Protein AF-A0A258C2N5-F1 (afdb_monomer_lite)

Sequence (85 aa):
NPRITLKGIPEAAWDYVVNGKAALDWVMERQAVRTDKASGIVNDANDWACETMGNPKYPLELFQRVVTVSLETQKIVASLPALDI

Radius of gyration: 16.39 Å; chains: 1; bounding box: 49×23×43 Å

Secondary structure (DSSP, 8-state):
--S-------GGGTT-EETTEEHHHHHHHHSSEEE-TTT--EEEHHHIIIIISS-TTHHHHHHHHHHHHHHHHHHHHHTSPPPP-

Foldseek 3Di:
DVPDDDDDLDPQQQVCDDPRGRPLVVLVVQQAWDADPPPRDIDHNQCCCCPVVVHSCVSVVVSVVSSVVSVVVVVVVVPDDDDDD

pLDDT: mean 96.61, std 2.8, range [76.0, 98.5]

Structure (mmCIF, N/CA/C/O backbone):
data_AF-A0A258C2N5-F1
#
_entry.id   AF-A0A258C2N5-F1
#
loop_
_atom_site.group_PDB
_atom_site.id
_atom_site.type_symbol
_atom_site.label_atom_id
_atom_site.label_alt_id
_atom_site.label_comp_id
_atom_site.label_asym_id
_atom_site.label_entity_id
_atom_site.label_seq_id
_atom_site.pdbx_PDB_ins_code
_atom_site.Cartn_x
_atom_site.Cartn_y
_atom_site.Cartn_z
_atom_site.occupancy
_atom_site.B_iso_or_equiv
_atom_site.auth_seq_id
_atom_site.auth_comp_id
_atom_site.auth_asym_id
_atom_site.auth_atom_id
_atom_site.pdbx_PDB_model_num
ATOM 1 N N . ASN A 1 1 ? 9.952 -9.079 -2.813 1.00 89.38 1 ASN A N 1
ATOM 2 C CA . ASN A 1 1 ? 11.194 -9.396 -3.568 1.00 89.38 1 ASN A CA 1
ATOM 3 C C . ASN A 1 1 ? 12.024 -10.383 -2.724 1.00 89.38 1 ASN A C 1
ATOM 5 O O . ASN A 1 1 ? 11.640 -10.589 -1.579 1.00 89.38 1 ASN A O 1
ATOM 9 N N . PRO A 1 2 ? 13.114 -11.009 -3.211 1.00 95.38 2 PRO A N 1
ATOM 10 C CA . PRO A 1 2 ? 13.828 -12.034 -2.432 1.00 95.38 2 PRO A CA 1
ATOM 11 C C . PRO A 1 2 ? 14.694 -11.493 -1.276 1.00 95.38 2 PRO A C 1
ATOM 13 O O . PRO A 1 2 ? 15.268 -12.283 -0.538 1.00 95.38 2 PRO A O 1
ATOM 16 N N . ARG A 1 3 ? 14.823 -10.167 -1.110 1.00 96.81 3 ARG A N 1
ATOM 17 C CA . ARG A 1 3 ? 15.683 -9.537 -0.087 1.00 96.81 3 ARG A CA 1
ATOM 18 C C . ARG A 1 3 ? 14.907 -8.950 1.093 1.00 96.81 3 ARG A C 1
ATOM 20 O O . ARG A 1 3 ? 15.465 -8.811 2.173 1.00 96.81 3 ARG A O 1
ATOM 27 N N . ILE A 1 4 ? 13.649 -8.566 0.884 1.00 96.12 4 ILE A N 1
ATOM 28 C CA . ILE A 1 4 ? 12.834 -7.837 1.861 1.00 96.12 4 ILE A CA 1
ATOM 29 C C . ILE A 1 4 ? 11.514 -8.579 2.052 1.00 96.12 4 ILE A C 1
ATOM 31 O O . ILE A 1 4 ? 10.800 -8.850 1.086 1.00 96.12 4 ILE A O 1
ATOM 35 N N . THR A 1 5 ? 11.187 -8.875 3.309 1.00 96.38 5 THR A N 1
ATOM 36 C CA . THR A 1 5 ? 9.913 -9.472 3.729 1.00 96.38 5 THR A CA 1
ATOM 37 C C . THR A 1 5 ? 9.338 -8.654 4.877 1.00 96.38 5 THR A C 1
ATOM 39 O O . THR A 1 5 ? 10.027 -8.420 5.867 1.00 96.38 5 THR A O 1
ATOM 42 N N . LEU A 1 6 ? 8.078 -8.241 4.755 1.00 94.88 6 LEU A N 1
ATOM 43 C CA . LEU A 1 6 ? 7.340 -7.572 5.824 1.00 94.88 6 LEU A CA 1
ATOM 44 C C . LEU A 1 6 ? 6.571 -8.628 6.613 1.00 94.88 6 LEU A C 1
ATOM 46 O O . LEU A 1 6 ? 5.987 -9.538 6.029 1.00 94.88 6 LEU A O 1
ATOM 50 N N . LYS A 1 7 ? 6.596 -8.516 7.939 1.00 96.69 7 LYS A N 1
ATOM 51 C CA . LYS A 1 7 ? 5.929 -9.434 8.869 1.00 96.69 7 LYS A CA 1
ATOM 52 C C . LYS A 1 7 ? 5.199 -8.632 9.940 1.00 96.69 7 LYS A C 1
ATOM 54 O O . LYS A 1 7 ? 5.550 -7.481 10.181 1.00 96.69 7 LYS A O 1
ATOM 59 N N . GLY A 1 8 ? 4.217 -9.258 10.588 1.00 96.69 8 GLY A N 1
ATOM 60 C CA . GLY A 1 8 ? 3.469 -8.636 11.685 1.00 96.69 8 GLY A CA 1
ATOM 61 C C . GLY A 1 8 ? 2.489 -7.553 11.233 1.00 96.69 8 GLY A C 1
ATOM 62 O O . GLY A 1 8 ? 2.223 -6.628 11.991 1.00 96.69 8 GLY A O 1
ATOM 63 N N . ILE A 1 9 ? 1.975 -7.644 10.003 1.00 96.88 9 ILE A N 1
ATOM 64 C CA . ILE A 1 9 ? 0.884 -6.778 9.538 1.00 96.88 9 ILE A CA 1
ATOM 65 C C . ILE A 1 9 ? -0.387 -7.205 10.290 1.00 96.88 9 ILE A C 1
ATOM 67 O O . ILE A 1 9 ? -0.749 -8.378 10.185 1.00 96.88 9 ILE A O 1
ATOM 71 N N . PRO A 1 10 ? -1.054 -6.310 11.044 1.00 97.56 10 PRO A N 1
ATOM 72 C CA . PRO A 1 10 ? -2.285 -6.657 11.748 1.00 97.56 10 PRO A CA 1
ATOM 73 C C . PRO A 1 10 ? -3.393 -7.071 10.774 1.00 97.56 10 PRO A C 1
ATOM 75 O O . PRO A 1 10 ? -3.581 -6.414 9.751 1.00 97.56 10 PRO A O 1
ATOM 78 N N . GLU A 1 11 ? -4.158 -8.113 11.110 1.00 96.75 11 GLU A N 1
ATOM 79 C CA . GLU A 1 11 ? -5.241 -8.623 10.251 1.00 96.75 11 GLU A CA 1
ATOM 80 C C . GLU A 1 11 ? -6.291 -7.547 9.945 1.00 96.75 11 GLU A C 1
ATOM 82 O O . GLU A 1 11 ? -6.673 -7.381 8.793 1.00 96.75 11 GLU A O 1
ATOM 87 N N . ALA A 1 12 ? -6.628 -6.711 10.932 1.00 96.50 12 ALA A N 1
ATOM 88 C CA . ALA A 1 12 ? -7.575 -5.604 10.778 1.00 96.50 12 ALA A CA 1
ATOM 89 C C . ALA A 1 12 ? -7.180 -4.568 9.704 1.00 96.50 12 ALA A C 1
ATOM 91 O O . ALA A 1 12 ? -8.022 -3.808 9.229 1.00 96.50 12 ALA A O 1
ATOM 92 N N . ALA A 1 13 ? -5.904 -4.507 9.298 1.00 97.38 13 ALA A N 1
ATOM 93 C CA . ALA A 1 13 ? -5.491 -3.630 8.203 1.00 97.38 13 ALA A CA 1
ATOM 94 C C . ALA A 1 13 ? -6.070 -4.085 6.850 1.00 97.38 13 ALA A C 1
ATOM 96 O O . ALA A 1 13 ? -6.234 -3.264 5.952 1.00 97.38 13 ALA A O 1
ATOM 97 N N . TRP A 1 14 ? -6.398 -5.371 6.698 1.00 97.88 14 TRP A N 1
ATOM 98 C CA . TRP A 1 14 ? -6.987 -5.921 5.476 1.00 97.88 14 TRP A CA 1
ATOM 99 C C . TRP A 1 14 ? -8.486 -5.626 5.345 1.00 97.88 14 TRP A C 1
ATOM 101 O O . TRP A 1 14 ? -9.004 -5.635 4.230 1.00 97.88 14 TRP A O 1
ATOM 111 N N . ASP A 1 15 ? -9.161 -5.283 6.444 1.00 97.62 15 ASP A N 1
ATOM 112 C CA . ASP A 1 15 ? -10.605 -5.018 6.466 1.00 97.62 15 ASP A CA 1
ATOM 113 C C . ASP A 1 15 ? -10.975 -3.673 5.829 1.00 97.62 15 ASP A C 1
ATOM 115 O O . ASP A 1 15 ? -12.139 -3.416 5.513 1.00 97.62 15 ASP A O 1
ATOM 119 N N . TYR A 1 16 ? -10.002 -2.776 5.635 1.00 97.94 16 TYR A N 1
ATOM 120 C CA . TYR A 1 16 ? -10.243 -1.531 4.914 1.00 97.94 16 TYR A CA 1
ATOM 121 C C . TYR A 1 16 ? -10.341 -1.786 3.405 1.00 97.94 16 TYR A C 1
ATOM 123 O O . TYR A 1 16 ? -9.341 -1.851 2.683 1.00 97.94 16 TYR A O 1
ATOM 131 N N . VAL A 1 17 ? -11.581 -1.934 2.937 1.00 97.75 17 VAL A N 1
ATOM 132 C CA . VAL A 1 17 ? -11.927 -2.255 1.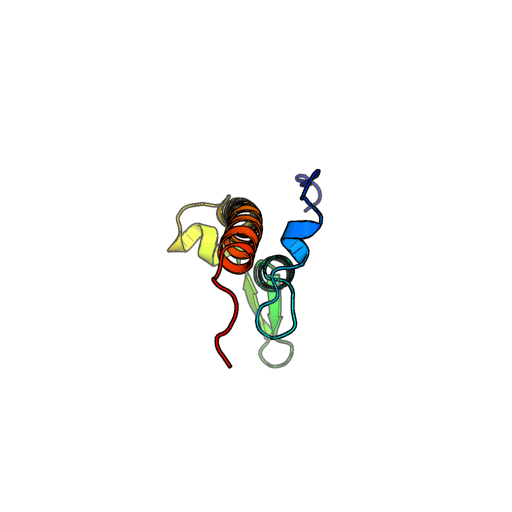551 1.00 97.75 17 VAL A CA 1
ATOM 133 C C . VAL A 1 17 ? -12.316 -0.999 0.775 1.00 97.75 17 VAL A C 1
ATOM 135 O O . VAL A 1 17 ? -13.200 -0.245 1.171 1.00 97.75 17 VAL A O 1
ATOM 138 N N . VAL A 1 18 ? -11.697 -0.819 -0.391 1.00 96.25 18 VAL A N 1
ATOM 139 C CA . VAL A 1 18 ? -12.009 0.240 -1.353 1.00 96.25 18 VAL A CA 1
ATOM 140 C C . VAL A 1 18 ? -12.308 -0.406 -2.699 1.00 96.25 18 VAL A C 1
ATOM 142 O O . VAL A 1 18 ? -11.486 -1.142 -3.246 1.00 96.25 18 VAL A O 1
ATOM 145 N N . ASN A 1 19 ? -13.493 -0.130 -3.248 1.00 96.06 19 ASN A N 1
ATOM 146 C CA . ASN A 1 19 ? -13.942 -0.674 -4.533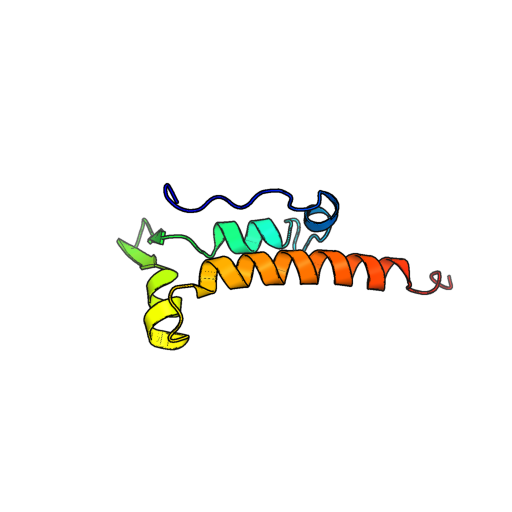 1.00 96.06 19 ASN A CA 1
ATOM 147 C C . ASN A 1 19 ? -13.875 -2.219 -4.605 1.00 96.06 19 ASN A C 1
ATOM 149 O O . ASN A 1 19 ? -13.379 -2.789 -5.573 1.00 96.06 19 ASN A O 1
ATOM 153 N N . GLY A 1 20 ? -14.322 -2.897 -3.539 1.00 95.88 20 GLY A N 1
ATOM 154 C CA . GLY A 1 20 ? -14.401 -4.363 -3.477 1.00 95.88 20 GLY A CA 1
ATOM 155 C C . GLY A 1 20 ? -13.077 -5.093 -3.222 1.00 95.88 20 GLY A C 1
ATOM 156 O O . GLY A 1 20 ? -13.063 -6.321 -3.246 1.00 95.88 20 GLY A O 1
ATOM 157 N N . LYS A 1 21 ? 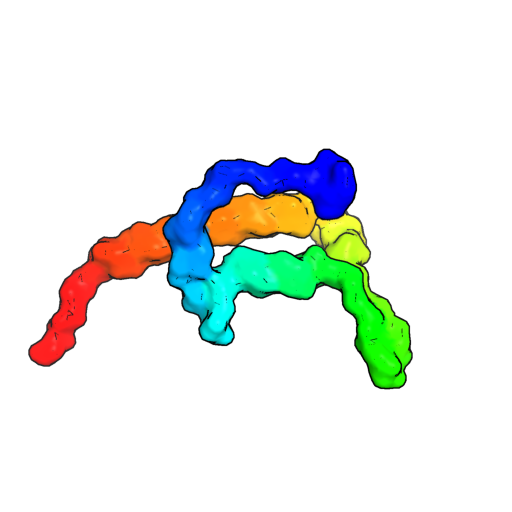-11.975 -4.374 -2.965 1.00 97.44 21 LYS A N 1
ATOM 158 C CA . LYS A 1 21 ? -10.661 -4.953 -2.641 1.00 97.44 21 LYS A CA 1
ATOM 159 C C . LYS A 1 21 ? -10.013 -4.254 -1.443 1.00 97.44 21 LYS A C 1
ATOM 161 O O . LYS A 1 21 ? -10.214 -3.054 -1.265 1.00 97.44 21 LYS A O 1
ATOM 166 N N . ALA A 1 22 ? -9.211 -4.965 -0.649 1.00 98.06 22 ALA A N 1
ATOM 167 C CA . ALA A 1 22 ? -8.452 -4.349 0.440 1.00 98.06 22 ALA A CA 1
ATOM 168 C C . ALA A 1 22 ? -7.509 -3.253 -0.094 1.00 98.06 22 ALA A C 1
ATOM 170 O O . ALA A 1 22 ? -6.911 -3.388 -1.166 1.00 98.06 22 ALA A O 1
ATOM 171 N N . ALA A 1 23 ? -7.324 -2.166 0.655 1.00 98.06 23 ALA A N 1
ATOM 172 C CA . ALA A 1 23 ? -6.407 -1.094 0.260 1.00 98.06 23 ALA A CA 1
ATOM 173 C C . ALA A 1 23 ? -4.962 -1.603 0.078 1.00 98.06 23 ALA A C 1
ATOM 175 O O . ALA A 1 23 ? -4.269 -1.199 -0.857 1.00 98.06 23 ALA A O 1
ATOM 176 N N . LEU A 1 24 ? -4.523 -2.545 0.920 1.00 98.00 24 LEU A N 1
ATOM 177 C CA . LEU A 1 24 ? -3.206 -3.185 0.818 1.00 98.00 24 LEU A CA 1
ATOM 178 C C . LEU A 1 24 ? -3.060 -3.959 -0.500 1.00 98.00 24 LEU A C 1
ATOM 180 O O . LEU A 1 24 ? -2.027 -3.868 -1.165 1.00 98.00 24 LEU A O 1
ATOM 184 N N . ASP A 1 25 ? -4.110 -4.667 -0.915 1.00 97.81 25 ASP A N 1
ATOM 185 C CA . ASP A 1 25 ? -4.135 -5.407 -2.174 1.00 97.81 25 ASP A CA 1
ATOM 186 C C . ASP A 1 25 ? -4.048 -4.500 -3.403 1.00 97.81 25 ASP A C 1
ATOM 188 O O . ASP A 1 25 ? -3.498 -4.907 -4.430 1.00 97.81 25 ASP A O 1
ATOM 192 N N . TRP A 1 26 ? -4.592 -3.283 -3.334 1.00 97.88 26 TRP A N 1
ATOM 193 C CA . TRP A 1 26 ? -4.419 -2.293 -4.398 1.00 97.88 26 TRP A CA 1
ATOM 194 C C . TRP A 1 26 ? -2.958 -1.880 -4.542 1.00 97.88 26 TRP A C 1
ATOM 196 O O . TRP A 1 26 ? -2.449 -1.811 -5.662 1.00 97.88 26 TRP A O 1
ATOM 206 N N . VAL A 1 27 ? -2.264 -1.649 -3.423 1.00 97.25 27 VAL A N 1
ATOM 207 C CA . VAL A 1 27 ? -0.839 -1.295 -3.443 1.00 97.25 27 VAL A CA 1
ATOM 208 C C . VAL A 1 27 ? -0.014 -2.444 -4.009 1.00 97.25 27 VAL A C 1
ATOM 210 O O . VAL A 1 27 ? 0.776 -2.210 -4.917 1.00 97.25 27 VAL A O 1
ATOM 213 N N . MET A 1 28 ? -0.227 -3.681 -3.544 1.00 95.44 28 MET A N 1
ATOM 214 C CA . MET A 1 28 ? 0.501 -4.850 -4.063 1.00 95.44 28 MET A CA 1
ATOM 215 C C . MET A 1 28 ? 0.283 -5.052 -5.561 1.00 95.44 28 MET A C 1
ATOM 217 O O . MET A 1 28 ? 1.197 -5.444 -6.282 1.00 95.44 28 MET A O 1
ATOM 221 N N . GLU A 1 29 ? -0.928 -4.778 -6.040 1.00 95.31 29 GLU A N 1
ATOM 222 C CA . GLU A 1 29 ? -1.256 -4.919 -7.448 1.00 95.31 29 GLU A CA 1
ATOM 223 C C . GLU A 1 29 ? -0.574 -3.854 -8.320 1.00 95.31 29 GLU A C 1
ATOM 225 O O . GLU A 1 29 ? -0.069 -4.169 -9.400 1.00 95.31 29 GLU A O 1
ATOM 230 N N . ARG A 1 30 ? -0.590 -2.595 -7.865 1.00 95.44 30 ARG A N 1
ATOM 231 C CA . ARG A 1 30 ? -0.105 -1.439 -8.632 1.00 95.44 30 ARG A CA 1
ATOM 232 C C . ARG A 1 30 ? 1.403 -1.230 -8.518 1.00 95.44 30 ARG A C 1
ATOM 234 O O . ARG A 1 30 ? 2.000 -0.731 -9.461 1.00 95.44 30 ARG A O 1
ATOM 241 N N . GLN A 1 31 ? 2.018 -1.600 -7.397 1.00 96.38 31 GLN A N 1
ATOM 242 C CA . GLN A 1 31 ? 3.465 -1.503 -7.173 1.00 96.38 31 GLN A CA 1
ATOM 243 C C . GLN A 1 31 ? 4.187 -2.748 -7.710 1.00 96.38 31 GLN A C 1
ATOM 245 O O . GLN A 1 31 ? 4.850 -3.478 -6.973 1.00 96.38 31 GLN A O 1
ATOM 250 N N . ALA A 1 32 ? 4.018 -3.013 -9.005 1.00 96.00 32 ALA A N 1
ATOM 251 C CA . ALA A 1 32 ? 4.585 -4.164 -9.695 1.00 96.00 32 ALA A CA 1
ATOM 252 C C . ALA A 1 32 ? 5.022 -3.786 -11.113 1.00 96.00 32 ALA A C 1
ATOM 254 O O . ALA A 1 32 ? 4.497 -2.840 -11.694 1.00 96.00 32 ALA A O 1
ATOM 255 N N . VAL A 1 33 ? 5.939 -4.570 -11.682 1.00 96.94 33 VAL A N 1
ATOM 256 C CA . VAL A 1 33 ? 6.295 -4.472 -13.102 1.00 96.94 33 VAL A CA 1
ATOM 257 C C . VAL A 1 33 ? 5.281 -5.267 -13.914 1.00 96.94 33 VAL A C 1
ATOM 259 O O . VAL A 1 33 ? 5.058 -6.451 -13.645 1.00 96.94 33 VAL A O 1
ATOM 262 N N . ARG A 1 34 ? 4.646 -4.626 -14.894 1.00 95.75 34 ARG A N 1
ATOM 263 C CA . ARG A 1 34 ? 3.652 -5.253 -15.773 1.00 95.75 34 ARG A CA 1
ATOM 264 C C . ARG A 1 34 ? 3.904 -4.867 -17.214 1.00 95.75 34 ARG A C 1
ATOM 266 O O . ARG A 1 34 ? 4.164 -3.711 -17.506 1.00 95.75 34 ARG A O 1
ATOM 273 N N . THR A 1 35 ? 3.746 -5.819 -18.119 1.00 97.19 35 THR A N 1
ATOM 274 C CA . THR A 1 35 ? 3.791 -5.557 -19.558 1.00 97.19 35 THR A CA 1
ATOM 275 C C . THR A 1 35 ? 2.392 -5.731 -20.119 1.00 97.19 35 THR A C 1
ATOM 277 O O . THR A 1 35 ? 1.787 -6.794 -19.953 1.00 97.19 35 THR A O 1
ATOM 280 N N . ASP A 1 36 ? 1.865 -4.691 -20.760 1.00 96.25 36 ASP A N 1
ATOM 281 C CA . ASP A 1 36 ? 0.614 -4.812 -21.497 1.00 96.25 36 ASP A CA 1
ATOM 282 C C . ASP A 1 36 ? 0.813 -5.738 -22.705 1.00 96.25 36 ASP A C 1
ATOM 284 O O . ASP A 1 36 ? 1.745 -5.571 -23.489 1.00 96.25 36 ASP A O 1
ATOM 288 N N . LYS A 1 37 ? -0.058 -6.740 -22.856 1.00 95.88 37 LYS A N 1
ATOM 289 C CA . LYS A 1 37 ? 0.122 -7.787 -23.874 1.00 95.88 37 LYS A CA 1
ATOM 290 C C . LYS A 1 37 ? -0.132 -7.290 -25.292 1.00 95.88 37 LYS A C 1
ATOM 292 O O . LYS A 1 37 ? 0.452 -7.834 -26.222 1.00 95.88 37 LYS A O 1
ATOM 297 N N . ALA A 1 38 ? -1.031 -6.323 -25.460 1.00 96.94 38 ALA A N 1
ATOM 298 C CA . ALA A 1 38 ? -1.423 -5.845 -26.780 1.00 96.94 38 ALA A CA 1
ATOM 299 C C . ALA A 1 38 ? -0.397 -4.855 -27.345 1.00 96.94 38 ALA A C 1
ATOM 301 O O . ALA A 1 38 ? -0.014 -4.960 -28.506 1.00 96.94 38 ALA A O 1
ATOM 302 N N . SER A 1 39 ? 0.054 -3.910 -26.519 1.00 97.38 39 SER A N 1
ATOM 303 C CA . SER A 1 39 ? 0.994 -2.856 -26.913 1.00 97.38 39 SER A CA 1
ATOM 304 C C . SER A 1 39 ? 2.462 -3.201 -26.658 1.00 97.38 39 SER A C 1
ATOM 306 O O . SER A 1 39 ? 3.340 -2.588 -27.258 1.00 97.38 39 SER A O 1
ATOM 308 N N . GLY A 1 40 ? 2.751 -4.144 -25.756 1.00 97.25 40 GLY A N 1
ATOM 309 C CA . GLY A 1 40 ? 4.112 -4.430 -25.297 1.00 97.25 40 GLY A CA 1
ATOM 310 C C . GLY A 1 40 ? 4.691 -3.362 -24.362 1.00 97.25 40 GLY A C 1
ATOM 311 O O . GLY A 1 40 ? 5.854 -3.469 -23.974 1.00 97.25 40 GLY A O 1
ATOM 312 N N . ILE A 1 41 ? 3.911 -2.342 -23.984 1.00 97.50 41 ILE A N 1
ATOM 313 C CA . ILE A 1 41 ? 4.374 -1.266 -23.104 1.00 97.50 41 ILE A CA 1
ATOM 314 C C . ILE A 1 41 ? 4.606 -1.826 -21.698 1.00 97.50 41 ILE A C 1
ATOM 316 O O . ILE A 1 41 ? 3.719 -2.436 -21.093 1.00 97.50 41 ILE A O 1
ATOM 320 N N . VAL A 1 42 ? 5.814 -1.603 -21.179 1.00 97.81 42 VAL A N 1
ATOM 321 C CA . VAL A 1 42 ? 6.193 -1.949 -19.808 1.00 97.81 42 VAL A CA 1
ATOM 322 C C . VAL A 1 42 ? 5.806 -0.801 -18.883 1.00 97.81 42 VAL A C 1
ATOM 324 O O . VAL A 1 42 ? 6.182 0.345 -19.102 1.00 97.81 42 VAL A O 1
ATOM 327 N N . ASN A 1 43 ? 5.051 -1.127 -17.844 1.00 96.56 43 ASN A N 1
ATOM 328 C CA . ASN A 1 43 ? 4.751 -0.272 -16.712 1.00 96.56 43 ASN A CA 1
ATOM 329 C C . ASN A 1 43 ? 5.561 -0.781 -15.517 1.00 96.56 43 ASN A C 1
ATOM 331 O O . ASN A 1 43 ? 5.208 -1.801 -14.917 1.00 96.56 43 ASN A O 1
ATOM 335 N N . ASP A 1 44 ? 6.667 -0.101 -15.219 1.00 97.69 44 ASP A N 1
ATOM 336 C CA . ASP A 1 44 ? 7.504 -0.366 -14.054 1.00 97.69 44 ASP A CA 1
ATOM 337 C C . ASP A 1 44 ? 7.268 0.709 -12.982 1.00 97.69 44 ASP A C 1
ATOM 339 O O . ASP A 1 44 ? 7.634 1.875 -13.128 1.00 97.69 44 ASP A O 1
ATOM 343 N N . ALA A 1 45 ? 6.662 0.314 -11.861 1.00 96.31 45 ALA A N 1
ATOM 344 C CA . ALA A 1 45 ? 6.426 1.220 -10.738 1.00 96.31 45 ALA A CA 1
ATOM 345 C C . ALA A 1 45 ? 7.726 1.759 -10.094 1.00 96.31 45 ALA A C 1
ATOM 347 O O . ALA A 1 45 ? 7.688 2.785 -9.408 1.00 96.31 45 ALA A O 1
ATOM 348 N N . ASN A 1 46 ? 8.870 1.093 -10.295 1.00 97.44 46 ASN A N 1
ATOM 349 C CA . ASN A 1 46 ? 10.163 1.549 -9.787 1.00 97.44 46 ASN A CA 1
ATOM 350 C C . ASN A 1 46 ? 10.673 2.783 -10.543 1.00 97.44 46 ASN A C 1
ATOM 352 O O . ASN A 1 46 ? 11.345 3.610 -9.925 1.00 97.44 46 ASN A O 1
ATOM 356 N N . ASP A 1 47 ? 10.320 2.946 -11.822 1.00 97.62 47 ASP A N 1
ATOM 357 C CA . ASP A 1 47 ? 10.699 4.126 -12.608 1.00 97.62 47 ASP A CA 1
ATOM 358 C C . ASP A 1 47 ? 10.101 5.376 -11.966 1.00 97.62 47 ASP A C 1
ATOM 360 O O . ASP A 1 47 ? 10.804 6.330 -11.652 1.00 97.62 47 ASP A O 1
ATOM 364 N N . TRP A 1 48 ? 8.815 5.327 -11.609 1.00 96.81 48 TRP A N 1
ATOM 365 C CA . TRP A 1 48 ? 8.156 6.435 -10.920 1.00 96.81 48 TRP A CA 1
ATOM 366 C C . TRP A 1 48 ? 8.772 6.724 -9.540 1.00 96.81 48 TRP A C 1
ATOM 368 O O . TRP A 1 48 ? 8.972 7.884 -9.164 1.00 96.81 48 TRP A O 1
ATOM 378 N N . ALA A 1 49 ? 9.120 5.673 -8.790 1.00 97.38 49 ALA A N 1
ATOM 379 C CA . ALA A 1 49 ? 9.787 5.806 -7.498 1.00 97.38 49 ALA A CA 1
ATOM 380 C C . ALA A 1 49 ? 11.156 6.504 -7.614 1.00 97.38 49 ALA A C 1
ATOM 382 O O . ALA A 1 49 ? 11.503 7.332 -6.771 1.00 97.38 49 ALA A O 1
ATOM 383 N N . CYS A 1 50 ? 11.927 6.200 -8.657 1.00 97.81 50 CYS A N 1
ATOM 384 C CA . CYS A 1 50 ? 13.252 6.772 -8.873 1.00 97.81 50 CYS A CA 1
ATOM 385 C C . CYS A 1 50 ? 13.197 8.160 -9.524 1.00 97.81 50 CYS A C 1
ATOM 387 O O . CYS A 1 50 ? 13.851 9.082 -9.045 1.00 97.81 50 CYS A O 1
ATOM 389 N N . GLU A 1 51 ? 12.413 8.321 -10.587 1.00 97.75 51 GLU A N 1
ATOM 390 C CA . GLU A 1 51 ? 12.429 9.504 -11.453 1.00 97.75 51 GLU A CA 1
ATOM 391 C C . GLU A 1 51 ? 11.523 10.624 -10.949 1.00 97.75 51 GLU A C 1
ATOM 393 O O . GLU A 1 51 ? 11.876 11.796 -11.045 1.00 97.75 51 GLU A O 1
ATOM 398 N N . THR A 1 52 ? 10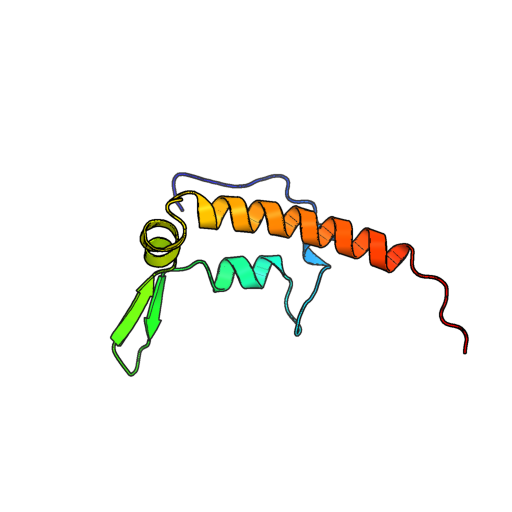.353 10.277 -10.403 1.00 96.75 52 THR A N 1
ATOM 399 C CA . THR A 1 52 ? 9.378 11.272 -9.930 1.00 96.75 52 THR A CA 1
ATOM 400 C C . THR A 1 52 ? 9.503 11.507 -8.431 1.00 96.75 52 THR A C 1
ATOM 402 O O . THR A 1 52 ? 9.545 12.651 -7.986 1.00 96.75 52 THR A O 1
ATOM 405 N N . MET A 1 53 ? 9.581 10.438 -7.635 1.00 96.50 53 MET A N 1
ATOM 406 C CA . MET A 1 53 ? 9.667 10.574 -6.175 1.00 96.50 53 MET A CA 1
ATOM 407 C C . MET A 1 53 ? 11.083 10.787 -5.650 1.00 96.50 53 MET A C 1
ATOM 409 O O . MET A 1 53 ? 11.231 11.173 -4.489 1.00 96.50 53 MET A O 1
ATOM 413 N N . GLY A 1 54 ? 12.117 10.480 -6.441 1.00 97.75 54 GLY A N 1
ATOM 414 C CA . GLY A 1 54 ? 13.505 10.499 -5.972 1.00 97.75 54 GLY A CA 1
ATOM 415 C C . GLY A 1 54 ? 13.760 9.558 -4.786 1.00 97.75 54 GLY A C 1
ATOM 416 O O . GLY A 1 54 ? 14.672 9.792 -3.995 1.00 97.75 54 GLY A O 1
ATOM 417 N N . ASN A 1 55 ? 12.939 8.515 -4.614 1.00 97.75 55 ASN A N 1
ATOM 418 C CA . ASN A 1 55 ? 12.975 7.610 -3.469 1.00 97.75 55 ASN A CA 1
ATOM 419 C C . ASN A 1 55 ? 12.770 6.150 -3.909 1.00 97.75 55 ASN A C 1
ATOM 421 O O . ASN A 1 55 ? 11.634 5.678 -3.984 1.00 97.75 55 ASN A O 1
ATOM 425 N N . PRO A 1 56 ? 13.853 5.373 -4.080 1.00 96.81 56 PRO A N 1
ATOM 426 C CA . PRO A 1 56 ? 13.766 3.954 -4.432 1.00 96.81 56 PRO A CA 1
ATOM 427 C C . PRO A 1 56 ? 13.048 3.085 -3.386 1.00 96.81 56 PRO A C 1
ATOM 429 O O . PRO A 1 56 ? 12.611 1.977 -3.688 1.00 96.81 56 PRO A O 1
ATOM 432 N N . LYS A 1 57 ? 12.926 3.556 -2.137 1.00 97.62 57 LYS A N 1
ATOM 433 C CA . LYS A 1 57 ? 12.195 2.857 -1.066 1.00 97.62 57 LYS A CA 1
ATOM 434 C C . LYS A 1 57 ? 10.696 3.147 -1.103 1.00 97.62 57 LYS A C 1
ATOM 436 O O . LYS A 1 57 ? 9.955 2.549 -0.323 1.00 97.62 57 LYS A O 1
ATOM 441 N N . TYR A 1 58 ? 10.244 4.029 -1.994 1.00 97.62 58 TYR A N 1
ATOM 442 C CA . TYR A 1 58 ? 8.863 4.488 -2.041 1.00 97.62 58 TYR A CA 1
ATOM 443 C C . TYR A 1 58 ? 7.833 3.348 -2.074 1.00 97.62 58 TYR A C 1
ATOM 445 O O . TYR A 1 58 ? 6.921 3.401 -1.254 1.00 97.62 58 TYR A O 1
ATOM 453 N N . PRO A 1 59 ? 7.960 2.289 -2.901 1.00 96.75 59 PRO A N 1
ATOM 454 C CA . PRO A 1 59 ? 6.953 1.224 -2.928 1.00 96.75 59 PRO A CA 1
ATOM 455 C C . PRO A 1 59 ? 6.784 0.525 -1.571 1.00 96.75 59 PRO A C 1
ATOM 457 O O . PRO A 1 59 ? 5.671 0.208 -1.149 1.00 96.75 59 PRO A O 1
ATOM 460 N N . LEU A 1 60 ? 7.896 0.327 -0.855 1.00 97.06 60 LEU A N 1
ATOM 461 C CA . LEU A 1 60 ? 7.910 -0.269 0.478 1.00 97.06 60 LEU A CA 1
ATOM 462 C C . LEU A 1 60 ? 7.270 0.663 1.514 1.00 97.06 60 LEU A C 1
ATOM 464 O O . LEU A 1 60 ? 6.413 0.238 2.288 1.00 97.06 60 LEU A O 1
ATOM 468 N N . GLU A 1 61 ? 7.684 1.929 1.532 1.00 97.75 61 GLU A N 1
ATOM 469 C CA . GLU A 1 61 ? 7.166 2.927 2.472 1.00 97.75 61 GLU A CA 1
ATOM 470 C C . GLU A 1 61 ? 5.684 3.221 2.224 1.00 97.75 61 GLU A C 1
ATOM 472 O O . GLU A 1 61 ? 4.925 3.378 3.177 1.00 97.75 61 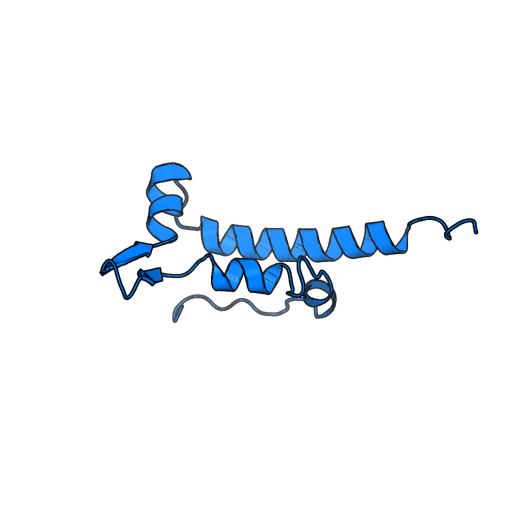GLU A O 1
ATOM 477 N N . LEU A 1 62 ? 5.251 3.248 0.960 1.00 97.94 62 LEU A N 1
ATOM 478 C CA . LEU A 1 62 ? 3.850 3.389 0.585 1.00 97.94 62 LEU A CA 1
ATOM 479 C C . LEU A 1 62 ? 3.023 2.258 1.193 1.00 97.94 62 LEU A C 1
ATOM 481 O O . LEU A 1 62 ? 2.020 2.531 1.846 1.00 97.94 62 LEU A O 1
ATOM 485 N N . PHE A 1 63 ? 3.457 1.007 1.035 1.00 97.94 63 PHE A N 1
ATOM 486 C CA . PHE A 1 63 ? 2.744 -0.130 1.609 1.00 97.94 63 PHE A CA 1
ATOM 487 C C . PHE A 1 63 ? 2.635 -0.017 3.138 1.00 97.94 63 PHE A C 1
ATOM 489 O O . PHE A 1 63 ? 1.545 -0.159 3.685 1.00 97.94 63 PHE A O 1
ATOM 496 N N . GLN A 1 64 ? 3.727 0.329 3.831 1.00 98.19 64 GLN A N 1
ATOM 497 C CA . GLN A 1 64 ? 3.717 0.546 5.287 1.00 98.19 64 GLN A CA 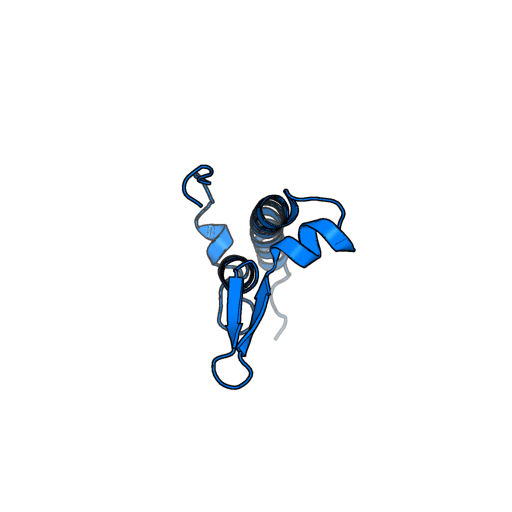1
ATOM 498 C C . GLN A 1 64 ? 2.767 1.676 5.708 1.00 98.19 64 GLN A C 1
ATOM 500 O O . GLN A 1 64 ? 2.015 1.526 6.668 1.00 98.19 64 GLN A O 1
ATOM 505 N N . ARG A 1 65 ? 2.758 2.798 4.980 1.00 98.31 65 ARG A N 1
ATOM 506 C CA . ARG A 1 65 ? 1.837 3.912 5.247 1.00 98.31 65 ARG A CA 1
ATOM 507 C C . ARG A 1 65 ? 0.387 3.491 5.044 1.00 98.31 65 ARG A C 1
ATOM 509 O O . ARG A 1 65 ? -0.460 3.868 5.844 1.00 98.31 65 ARG A O 1
ATOM 516 N N . VAL A 1 66 ? 0.102 2.686 4.020 1.00 98.44 66 VAL A N 1
ATOM 517 C CA . VAL A 1 66 ? -1.254 2.195 3.743 1.00 98.44 66 VAL A CA 1
ATOM 518 C C . VAL A 1 66 ? -1.727 1.191 4.799 1.00 98.44 66 VAL A C 1
ATOM 520 O O . VAL A 1 66 ? -2.911 1.203 5.125 1.00 98.44 66 VAL A O 1
ATOM 523 N N . VAL A 1 67 ? -0.834 0.410 5.424 1.00 98.50 67 VAL A N 1
ATOM 524 C CA . VAL A 1 67 ? -1.175 -0.372 6.634 1.00 98.50 67 VAL A CA 1
ATOM 525 C C . VAL A 1 67 ? -1.703 0.554 7.733 1.00 98.50 67 VAL A C 1
ATOM 527 O O . VAL A 1 67 ? -2.792 0.326 8.255 1.00 98.50 67 VAL A O 1
ATOM 530 N N . THR A 1 68 ? -0.975 1.628 8.050 1.00 98.31 68 THR A N 1
ATOM 531 C CA . THR A 1 68 ? -1.395 2.587 9.084 1.00 98.31 68 THR A CA 1
ATOM 532 C C . THR A 1 68 ? -2.689 3.300 8.710 1.00 98.31 68 THR A C 1
ATOM 534 O O . THR A 1 68 ? -3.599 3.358 9.530 1.00 98.31 68 THR A O 1
ATOM 537 N N . VAL A 1 69 ? -2.809 3.796 7.473 1.00 98.50 69 VAL A N 1
ATOM 538 C CA . VAL A 1 69 ? -4.041 4.437 6.983 1.00 98.50 69 VAL A CA 1
ATOM 539 C C . VAL A 1 69 ? -5.231 3.501 7.161 1.00 98.50 69 VAL A C 1
ATOM 541 O O . VAL A 1 69 ? -6.247 3.926 7.692 1.00 98.50 69 VAL A O 1
ATOM 544 N N . SER A 1 70 ? -5.087 2.225 6.801 1.00 98.31 70 SER A N 1
ATOM 545 C CA . SER A 1 70 ? -6.169 1.244 6.921 1.00 98.31 70 SER A CA 1
ATOM 546 C C . SER A 1 70 ? -6.642 1.085 8.366 1.00 98.31 70 SER A C 1
ATOM 548 O O . SER A 1 70 ? -7.841 1.130 8.630 1.00 98.31 70 SER A O 1
ATOM 550 N N . LEU A 1 71 ? -5.712 0.979 9.319 1.00 98.44 71 LEU A N 1
ATOM 551 C CA . LEU A 1 71 ? -6.041 0.864 10.742 1.00 98.44 71 LEU A CA 1
ATOM 552 C C . LEU A 1 71 ? -6.688 2.137 11.298 1.00 98.44 71 LEU A C 1
ATOM 554 O O . LEU A 1 71 ? -7.680 2.057 12.021 1.00 98.44 71 LEU A O 1
ATOM 558 N N . GLU A 1 72 ? -6.151 3.312 10.968 1.00 98.44 72 GLU A N 1
ATOM 559 C CA . GLU A 1 72 ? -6.709 4.583 11.441 1.00 98.44 72 GLU A CA 1
ATOM 560 C C . GLU A 1 72 ? -8.085 4.862 10.829 1.00 98.44 72 GLU A C 1
ATOM 562 O O . GLU A 1 72 ? -8.982 5.335 11.524 1.00 98.44 72 GLU A O 1
ATOM 567 N N . THR A 1 73 ? -8.305 4.500 9.562 1.00 98.19 73 THR A N 1
ATOM 568 C CA . THR A 1 73 ? -9.627 4.611 8.941 1.00 98.19 73 THR A CA 1
ATOM 569 C C . THR A 1 73 ? -10.649 3.731 9.653 1.00 98.19 73 THR A C 1
ATOM 571 O O . THR A 1 73 ? -11.734 4.217 9.962 1.00 98.19 73 THR A O 1
ATOM 574 N N . GLN A 1 74 ? -10.306 2.485 9.992 1.00 96.69 74 GLN A N 1
ATOM 575 C CA . GLN A 1 74 ? -11.211 1.613 10.748 1.00 96.69 74 GLN A CA 1
ATOM 576 C C . GLN A 1 74 ? -11.567 2.200 12.121 1.00 96.69 74 GLN A C 1
ATOM 578 O O . GLN A 1 74 ? -12.733 2.184 12.512 1.00 96.69 74 GLN A O 1
ATOM 583 N N . LYS A 1 75 ? -10.599 2.796 12.831 1.00 97.69 75 LYS A N 1
ATOM 584 C CA . LYS A 1 75 ? -10.863 3.488 14.106 1.00 97.69 75 LYS A CA 1
ATOM 585 C C . LYS A 1 75 ? -11.822 4.666 13.938 1.00 97.69 75 LYS A C 1
ATOM 587 O O . LYS A 1 75 ? -12.740 4.814 14.738 1.00 97.69 75 LYS A O 1
ATOM 592 N N . ILE A 1 76 ? -11.626 5.484 12.902 1.00 98.00 76 ILE A N 1
ATOM 593 C CA . ILE A 1 76 ? -12.505 6.624 12.609 1.00 98.00 76 ILE A CA 1
ATOM 594 C C . ILE A 1 76 ? -13.923 6.129 12.318 1.00 98.00 76 ILE A C 1
ATOM 596 O O . ILE A 1 76 ? -14.867 6.630 12.922 1.00 98.00 76 ILE A O 1
ATOM 600 N N . VAL A 1 77 ? -14.073 5.119 11.456 1.00 96.31 77 VAL A N 1
ATOM 601 C CA . VAL A 1 77 ? -15.380 4.543 11.103 1.00 96.31 77 VAL A CA 1
ATOM 602 C C . VAL A 1 77 ? -16.086 3.978 12.335 1.00 96.31 77 VAL A C 1
ATOM 604 O O . VAL A 1 77 ? -17.255 4.281 12.552 1.00 96.31 77 VAL A O 1
ATOM 607 N N . ALA A 1 78 ? -15.377 3.232 13.184 1.00 95.25 78 ALA A N 1
ATOM 608 C CA . ALA A 1 78 ? -15.927 2.691 14.426 1.00 95.25 78 ALA A CA 1
ATOM 609 C C . ALA A 1 78 ? -16.331 3.775 15.445 1.00 95.25 78 ALA A C 1
ATOM 611 O O . ALA A 1 78 ? -17.153 3.516 16.319 1.00 95.25 78 ALA A O 1
ATOM 612 N N . SER A 1 79 ? -15.755 4.977 15.344 1.00 97.50 79 SER A N 1
ATOM 613 C CA . SER A 1 79 ? -16.074 6.120 16.208 1.00 97.50 79 SER A CA 1
ATOM 614 C C . SER A 1 79 ? -17.225 6.995 15.701 1.00 97.50 79 SER A C 1
ATOM 616 O O . SER A 1 79 ? -17.622 7.931 16.397 1.00 97.50 79 SER A O 1
ATOM 618 N N . LEU A 1 80 ? -17.748 6.731 14.496 1.00 97.25 80 LEU A N 1
ATOM 619 C CA . LEU A 1 80 ? -18.871 7.490 13.953 1.00 97.25 80 LEU A CA 1
ATOM 620 C C . LEU A 1 80 ? -20.119 7.309 14.832 1.00 97.25 80 LEU A C 1
ATOM 622 O O . LEU A 1 80 ? -20.336 6.225 15.381 1.00 97.25 80 LEU A O 1
ATOM 626 N N . PRO A 1 81 ? -20.955 8.355 14.974 1.00 96.81 81 PRO A N 1
ATOM 627 C CA . PRO A 1 81 ? -22.214 8.228 15.692 1.00 96.81 81 PRO A CA 1
ATOM 628 C C . PRO A 1 81 ? -23.111 7.189 15.016 1.00 96.81 81 PRO A C 1
ATOM 630 O O . PRO A 1 81 ? -23.008 6.942 13.811 1.00 96.81 81 PRO A O 1
ATOM 633 N N . ALA A 1 82 ? -24.018 6.602 15.799 1.00 93.75 82 ALA A N 1
ATOM 634 C CA . ALA A 1 82 ? -25.062 5.757 15.244 1.00 93.75 82 ALA A CA 1
ATOM 635 C C . ALA A 1 82 ? -25.854 6.540 14.188 1.00 93.75 82 ALA A C 1
ATOM 637 O O . ALA A 1 82 ? -26.092 7.740 14.338 1.00 93.75 82 ALA A O 1
ATOM 638 N N . LEU A 1 83 ? -26.239 5.848 13.118 1.00 93.56 83 LEU A N 1
ATOM 639 C CA . LEU A 1 83 ? -27.075 6.437 12.086 1.00 93.56 83 LEU A CA 1
ATOM 640 C C . LEU A 1 83 ? -28.440 6.770 12.697 1.00 93.56 83 LEU A C 1
ATOM 642 O O . LEU A 1 83 ? -29.103 5.881 13.229 1.00 93.56 83 LEU A O 1
ATOM 646 N N . ASP A 1 84 ? -28.829 8.038 12.621 1.00 87.44 84 ASP A N 1
ATOM 647 C CA . ASP A 1 84 ? -30.188 8.465 12.938 1.00 87.44 84 ASP A CA 1
ATOM 648 C C . ASP A 1 84 ? -31.089 8.083 11.753 1.00 87.44 84 ASP A C 1
ATOM 650 O O . ASP A 1 84 ? -30.761 8.408 10.605 1.00 87.44 84 ASP A O 1
ATOM 654 N N . ILE A 1 85 ? -32.152 7.317 12.017 1.00 76.00 85 ILE A N 1
ATOM 655 C CA . ILE A 1 85 ? -33.075 6.758 11.009 1.00 76.00 85 ILE A CA 1
ATOM 656 C C . ILE A 1 85 ? -34.461 7.359 11.205 1.00 76.00 85 ILE A C 1
ATOM 658 O O . ILE A 1 85 ? -34.969 7.286 12.346 1.00 76.00 85 ILE A O 1
#